Protein AF-A0A7J6GT32-F1 (afdb_monomer_lite)

Organism: Cannabis sativa (NCBI:txid3483)

Radius of gyration: 14.1 Å; chains: 1; bounding box: 39×29×38 Å

Sequence (114 aa):
MLQPQGLSHIQESARIFKPGASSPIFAEAQALYEGLQWCLSSNLTPRFIFSDCINLVSKVNGMWHDYSPLSTLIQQIRTFLSSFPEATLMHVSRQHNGNAHALAKLALRLRDEV

InterPro domains:
  IPR002156 Ribonuclease H domain [PF13456] (20-107)
  IPR012337 Ribonuclease H-like superfamily [SSF53098] (17-110)
  IPR036397 Ribonuclease H superfamily [G3DSA:3.30.420.10] (2-112)
  IPR044730 Ribonuclease H-like domain, plant type [cd06222] (18-105)
  IPR052929 RNase H-like EbsB-related [PTHR47074] (19-113)

pLDDT: mean 83.55, std 18.79, range [36.38, 98.19]

Structure (mmCIF, N/CA/C/O backbone):
data_AF-A0A7J6GT32-F1
#
_entry.id   AF-A0A7J6GT32-F1
#
loop_
_atom_site.group_PDB
_atom_site.id
_atom_site.type_symbol
_atom_site.label_atom_id
_atom_site.label_alt_id
_atom_site.label_comp_id
_atom_site.label_asym_id
_atom_site.label_entity_id
_atom_site.label_seq_id
_atom_site.pdbx_PDB_ins_code
_atom_site.Cartn_x
_atom_site.Cartn_y
_atom_site.Cartn_z
_atom_site.occupancy
_atom_site.B_iso_or_equiv
_atom_site.auth_seq_id
_atom_site.auth_comp_id
_atom_site.auth_asym_id
_atom_site.auth_atom_id
_atom_site.pdbx_PDB_model_num
ATOM 1 N N . MET A 1 1 ? -24.409 -6.327 2.302 1.00 36.38 1 MET A N 1
ATOM 2 C CA . MET A 1 1 ? -24.590 -6.081 0.856 1.00 36.38 1 MET A CA 1
ATOM 3 C C . MET A 1 1 ? -23.477 -5.122 0.443 1.00 36.38 1 MET A C 1
ATOM 5 O O . MET A 1 1 ? -23.496 -3.988 0.898 1.00 36.38 1 MET A O 1
ATOM 9 N N . LEU A 1 2 ? -22.429 -5.601 -0.238 1.00 41.53 2 LEU A N 1
ATOM 10 C CA . LEU A 1 2 ? -21.299 -4.761 -0.674 1.00 41.53 2 LEU A CA 1
ATOM 11 C C . LEU A 1 2 ? -21.810 -3.741 -1.704 1.00 41.53 2 LEU A C 1
ATOM 13 O O . LEU A 1 2 ? -22.506 -4.127 -2.641 1.00 41.53 2 LEU A O 1
ATOM 17 N N . GLN A 1 3 ? -21.523 -2.453 -1.507 1.00 42.88 3 GLN A N 1
ATOM 18 C CA . GLN A 1 3 ? -21.927 -1.403 -2.444 1.00 42.88 3 GLN A CA 1
ATOM 19 C C . GLN A 1 3 ? -21.235 -1.591 -3.813 1.00 42.88 3 GLN A C 1
ATOM 21 O O . GLN A 1 3 ? -20.054 -1.939 -3.856 1.00 42.88 3 GLN A O 1
ATOM 26 N N . PRO A 1 4 ? -21.929 -1.317 -4.935 1.00 48.81 4 PRO A N 1
ATOM 27 C CA . PRO A 1 4 ? -21.438 -1.585 -6.293 1.00 48.81 4 PRO A CA 1
ATOM 28 C C . PRO A 1 4 ? -20.258 -0.702 -6.744 1.00 48.81 4 PRO A C 1
ATOM 30 O O . PRO A 1 4 ? -19.683 -0.947 -7.798 1.00 48.81 4 PRO A O 1
ATOM 33 N N . GLN A 1 5 ? -19.864 0.297 -5.950 1.00 51.88 5 GLN A N 1
ATOM 34 C CA . GLN A 1 5 ? -18.830 1.279 -6.307 1.00 51.88 5 GLN A CA 1
ATOM 35 C C . GLN A 1 5 ? -17.396 0.729 -6.201 1.00 51.88 5 GLN A C 1
ATOM 37 O O . GLN A 1 5 ? -16.488 1.235 -6.857 1.00 51.88 5 GLN A O 1
ATOM 42 N N . GLY A 1 6 ? -17.173 -0.322 -5.403 1.00 50.41 6 GLY A N 1
ATOM 43 C CA . GLY A 1 6 ? -15.836 -0.907 -5.242 1.00 50.41 6 GLY A CA 1
ATOM 44 C C . GLY A 1 6 ? -15.339 -1.628 -6.499 1.00 50.41 6 GLY A C 1
ATOM 45 O O . GLY A 1 6 ? -14.158 -1.566 -6.825 1.00 50.41 6 GLY A O 1
ATOM 46 N N . LEU A 1 7 ? -16.243 -2.273 -7.244 1.00 48.53 7 LEU A N 1
ATOM 47 C CA . LEU A 1 7 ? -15.884 -3.030 -8.447 1.00 48.53 7 LEU A CA 1
ATOM 48 C C . LEU A 1 7 ? -15.539 -2.118 -9.629 1.00 48.53 7 LEU A C 1
ATOM 50 O O . LEU A 1 7 ? -14.605 -2.426 -10.365 1.00 48.53 7 LEU A O 1
ATOM 54 N N . SER A 1 8 ? -16.233 -0.986 -9.786 1.00 50.41 8 SER A N 1
ATOM 55 C CA . SER A 1 8 ? -15.960 -0.043 -10.877 1.00 50.41 8 SER A CA 1
ATOM 56 C C . SER A 1 8 ? -14.577 0.603 -10.746 1.00 50.41 8 SER A C 1
ATOM 58 O O . SER A 1 8 ? -13.852 0.669 -11.731 1.00 50.41 8 SER A O 1
ATOM 60 N N . HIS A 1 9 ? -14.150 0.976 -9.533 1.00 49.72 9 HIS A N 1
ATOM 61 C CA . HIS A 1 9 ? -12.827 1.584 -9.309 1.00 49.72 9 HIS A CA 1
ATOM 62 C C . HIS A 1 9 ? -11.670 0.599 -9.575 1.00 49.72 9 HIS A C 1
ATOM 64 O O . HIS A 1 9 ? -10.646 0.948 -10.166 1.00 49.72 9 HIS A O 1
ATOM 70 N N . ILE A 1 10 ? -11.852 -0.670 -9.192 1.00 50.62 10 ILE A N 1
ATOM 71 C CA . ILE A 1 10 ? -10.881 -1.744 -9.458 1.00 50.62 10 ILE A CA 1
ATOM 72 C C . ILE A 1 10 ? -10.778 -2.027 -10.966 1.00 50.62 10 ILE A C 1
ATOM 74 O O . ILE A 1 10 ? -9.686 -2.247 -11.486 1.00 50.62 10 ILE A O 1
ATOM 78 N N . GLN A 1 11 ? -11.898 -1.998 -11.693 1.00 45.78 11 GLN A N 1
ATOM 79 C CA . GLN A 1 11 ? -11.904 -2.207 -13.145 1.00 45.78 11 GLN A CA 1
ATOM 80 C C . GLN A 1 11 ? -11.277 -1.040 -13.917 1.00 45.78 11 GLN A C 1
ATOM 82 O O . GLN A 1 11 ? -10.632 -1.256 -14.942 1.00 45.78 11 GLN A O 1
ATOM 87 N N . GLU A 1 12 ? -11.457 0.190 -13.444 1.00 50.19 12 GLU A N 1
ATOM 88 C CA . GLU A 1 12 ? -10.967 1.394 -14.116 1.00 50.19 12 GLU A CA 1
ATOM 89 C C . GLU A 1 12 ? -9.458 1.591 -13.911 1.00 50.19 12 GLU A C 1
ATOM 91 O O . GLU A 1 12 ? -8.736 1.876 -14.868 1.00 50.19 12 GLU A O 1
ATOM 96 N N . SER A 1 13 ? -8.946 1.299 -12.710 1.00 52.66 13 SER A N 1
ATOM 97 C CA . SER A 1 13 ? -7.498 1.256 -12.444 1.00 52.66 13 SER A CA 1
ATOM 98 C C . SER A 1 13 ? -6.780 0.169 -13.257 1.00 52.66 13 SER A C 1
ATOM 100 O O . SER A 1 13 ? -5.675 0.401 -13.751 1.00 52.66 13 SER A O 1
ATOM 102 N N . ALA A 1 14 ? -7.426 -0.979 -13.496 1.00 53.16 14 ALA A N 1
ATOM 103 C CA . ALA A 1 14 ? -6.878 -2.060 -14.320 1.00 53.16 14 ALA A CA 1
ATOM 104 C C . ALA A 1 14 ? -6.690 -1.683 -15.806 1.00 53.16 14 ALA A C 1
ATOM 106 O O . ALA A 1 14 ? -5.899 -2.321 -16.501 1.00 53.16 14 ALA A O 1
ATOM 107 N N . ARG A 1 15 ? -7.381 -0.645 -16.303 1.00 47.34 15 ARG A N 1
ATOM 108 C CA . ARG A 1 15 ? -7.294 -0.188 -17.705 1.00 47.34 15 ARG A CA 1
ATOM 109 C C . ARG A 1 15 ? -6.133 0.766 -17.976 1.00 47.34 15 ARG A C 1
ATOM 111 O O . ARG A 1 15 ? -5.778 0.970 -19.137 1.00 47.34 15 ARG A O 1
ATOM 118 N N . ILE A 1 16 ? -5.523 1.351 -16.945 1.00 50.00 16 ILE A N 1
ATOM 119 C CA . ILE A 1 16 ? -4.414 2.289 -17.129 1.00 50.00 16 ILE A CA 1
ATOM 120 C C . ILE A 1 16 ? -3.112 1.497 -17.275 1.00 50.00 16 ILE A C 1
ATOM 122 O O . ILE A 1 16 ? -2.405 1.215 -16.306 1.00 50.00 16 ILE A O 1
ATOM 126 N N . PHE A 1 17 ? -2.753 1.174 -18.517 1.00 48.91 17 PHE A N 1
ATOM 127 C CA . PHE A 1 17 ? -1.398 0.740 -18.836 1.00 48.91 17 PHE A CA 1
ATOM 128 C C . PHE A 1 17 ? -0.439 1.917 -18.616 1.00 48.91 17 PHE A C 1
ATOM 130 O O . PHE A 1 17 ? -0.393 2.846 -19.419 1.00 48.91 17 PHE A O 1
ATOM 137 N N . LYS A 1 18 ? 0.328 1.894 -17.519 1.00 49.75 18 LYS A N 1
ATOM 138 C CA . LYS A 1 18 ? 1.493 2.772 -17.339 1.00 49.75 18 LYS A CA 1
ATOM 139 C C . LYS A 1 18 ? 2.732 2.045 -17.882 1.00 49.75 18 LYS A C 1
ATOM 141 O O . LYS A 1 18 ? 3.212 1.119 -17.221 1.00 49.75 18 LYS A O 1
ATOM 146 N N . PRO A 1 19 ? 3.275 2.425 -19.054 1.00 40.47 19 PRO A N 1
ATOM 147 C CA . PRO A 1 19 ? 4.531 1.862 -19.540 1.00 40.47 19 PRO A CA 1
ATOM 148 C C . PRO A 1 19 ? 5.628 2.168 -18.507 1.00 40.47 19 PRO A C 1
ATOM 150 O O . PRO A 1 19 ? 5.859 3.328 -18.178 1.00 40.47 19 PRO A O 1
ATOM 153 N N . GLY A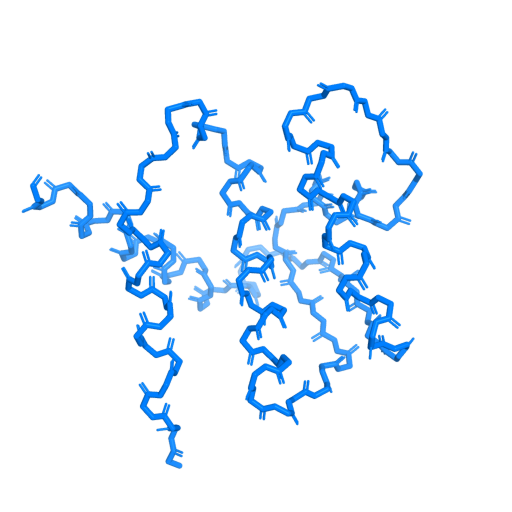 1 20 ? 6.244 1.128 -17.935 1.00 45.44 20 GLY A N 1
ATOM 154 C CA . GLY A 1 20 ? 7.214 1.235 -16.830 1.00 45.44 20 GLY A CA 1
ATOM 155 C C . GLY A 1 20 ? 6.715 0.745 -15.460 1.00 45.44 20 GLY A C 1
ATOM 156 O O . GLY A 1 20 ? 7.521 0.579 -14.547 1.00 45.44 20 GLY A O 1
ATOM 157 N N . ALA A 1 21 ? 5.424 0.428 -15.310 1.00 53.88 21 ALA A N 1
ATOM 158 C CA . ALA A 1 21 ? 4.839 -0.179 -14.105 1.00 53.88 21 ALA A CA 1
ATOM 159 C C . ALA A 1 21 ? 5.019 -1.715 -14.066 1.00 53.88 21 ALA A C 1
ATOM 161 O O . ALA A 1 21 ? 4.061 -2.465 -13.903 1.00 53.88 21 ALA A O 1
ATOM 162 N N . SER A 1 22 ? 6.242 -2.206 -14.282 1.00 66.50 22 SER A N 1
ATOM 163 C CA . SER A 1 22 ? 6.520 -3.633 -14.532 1.00 66.50 22 SER A CA 1
ATOM 164 C C . SER A 1 22 ? 7.117 -4.401 -13.349 1.00 66.50 22 SER A C 1
ATOM 166 O O . SER A 1 22 ? 7.350 -5.603 -13.465 1.00 66.50 22 SER A O 1
ATOM 168 N N . SER A 1 23 ? 7.374 -3.750 -12.211 1.00 86.44 23 SER A N 1
ATOM 169 C CA . SER A 1 23 ? 7.942 -4.440 -11.046 1.00 86.44 23 SER A CA 1
ATOM 170 C C . SER A 1 23 ? 6.854 -4.892 -10.065 1.00 86.44 23 SER A C 1
ATOM 172 O O . SER A 1 23 ? 5.907 -4.136 -9.831 1.00 86.44 23 SER A O 1
ATOM 174 N N . PRO A 1 24 ? 7.000 -6.071 -9.426 1.00 89.88 24 PRO A N 1
ATOM 175 C CA . PRO A 1 24 ? 6.058 -6.538 -8.413 1.00 89.88 24 PRO A CA 1
ATOM 176 C C . PRO A 1 24 ? 5.779 -5.489 -7.332 1.00 89.88 24 PRO A C 1
ATOM 178 O O . PRO A 1 24 ? 4.627 -5.199 -7.050 1.00 89.88 24 PRO A O 1
ATOM 181 N N . ILE A 1 25 ? 6.810 -4.819 -6.800 1.00 93.50 25 ILE A N 1
ATOM 182 C CA . ILE A 1 25 ? 6.630 -3.801 -5.751 1.00 93.50 25 ILE A CA 1
ATOM 183 C C . ILE A 1 25 ? 5.800 -2.593 -6.206 1.00 93.50 25 ILE A C 1
ATOM 185 O O . ILE A 1 25 ? 5.100 -1.999 -5.392 1.00 93.50 25 ILE A O 1
ATOM 189 N N . PHE A 1 26 ? 5.859 -2.229 -7.489 1.00 93.25 26 PHE A N 1
ATOM 190 C CA . PHE A 1 26 ? 5.040 -1.143 -8.020 1.00 93.25 26 PHE A CA 1
ATOM 191 C C . PHE A 1 26 ? 3.566 -1.553 -8.086 1.00 93.25 26 PHE A C 1
ATOM 193 O O . PHE A 1 26 ? 2.704 -0.764 -7.713 1.00 93.25 26 PHE A O 1
ATOM 200 N N . ALA A 1 27 ? 3.279 -2.794 -8.492 1.00 91.56 27 ALA A N 1
ATOM 201 C CA . ALA A 1 27 ? 1.922 -3.336 -8.483 1.00 91.56 27 ALA A CA 1
ATOM 202 C C . ALA A 1 27 ? 1.356 -3.432 -7.055 1.00 91.56 27 ALA A C 1
ATOM 204 O O . ALA A 1 27 ? 0.224 -3.020 -6.821 1.00 91.56 27 ALA A O 1
ATOM 205 N N . GLU A 1 28 ? 2.162 -3.888 -6.092 1.00 95.00 28 GLU A N 1
ATOM 206 C CA . GLU A 1 28 ? 1.785 -3.928 -4.671 1.00 95.00 28 GLU A CA 1
ATOM 207 C C . GLU A 1 28 ? 1.488 -2.520 -4.125 1.00 95.00 28 GLU A C 1
ATOM 209 O O . GLU A 1 28 ? 0.489 -2.304 -3.438 1.00 95.00 28 GLU A O 1
ATOM 214 N N . ALA A 1 29 ? 2.333 -1.537 -4.457 1.00 96.19 29 ALA A N 1
ATOM 215 C CA . ALA A 1 29 ? 2.124 -0.147 -4.060 1.00 96.19 29 ALA A CA 1
ATOM 216 C C . ALA A 1 29 ? 0.846 0.431 -4.685 1.00 96.19 29 ALA A C 1
ATOM 218 O O . ALA A 1 29 ? 0.069 1.084 -3.991 1.00 96.19 29 ALA A O 1
ATOM 219 N N . GLN A 1 30 ? 0.597 0.157 -5.969 1.00 94.56 30 GLN A N 1
ATOM 220 C CA . GLN A 1 30 ? -0.622 0.597 -6.642 1.00 94.56 30 GLN A CA 1
ATOM 221 C C . GLN A 1 30 ? -1.860 -0.037 -5.997 1.00 94.56 30 GLN A C 1
ATOM 223 O O . GLN A 1 30 ? -2.816 0.673 -5.715 1.00 94.56 30 GLN A O 1
ATOM 228 N N . ALA A 1 31 ? -1.831 -1.337 -5.690 1.00 94.88 31 ALA A N 1
ATOM 229 C CA . ALA A 1 31 ? -2.940 -2.017 -5.022 1.00 94.88 31 ALA A CA 1
ATOM 230 C C . ALA A 1 31 ? -3.255 -1.403 -3.646 1.00 94.88 31 ALA A C 1
ATOM 232 O O . ALA A 1 31 ? -4.421 -1.174 -3.323 1.00 94.88 31 ALA A O 1
ATOM 233 N N . LEU A 1 32 ? -2.225 -1.077 -2.855 1.00 97.38 32 LEU A N 1
ATOM 234 C CA . LEU A 1 32 ? -2.397 -0.373 -1.582 1.00 97.38 32 LEU A CA 1
ATOM 235 C C . LEU A 1 32 ? -2.991 1.028 -1.783 1.00 97.38 32 LEU A C 1
ATOM 237 O O . LEU A 1 32 ? -3.923 1.406 -1.076 1.00 97.38 32 LEU A O 1
ATOM 241 N N . TYR A 1 33 ? -2.470 1.787 -2.747 1.00 96.94 33 TYR A N 1
ATOM 242 C CA . TYR A 1 33 ? -2.956 3.126 -3.070 1.00 96.94 33 TYR A CA 1
ATOM 243 C C . TYR A 1 33 ? -4.445 3.120 -3.453 1.00 96.94 33 TYR A C 1
ATOM 245 O O . TYR A 1 33 ? -5.230 3.856 -2.856 1.00 96.94 33 TYR A O 1
ATOM 253 N N . GLU A 1 34 ? -4.853 2.234 -4.364 1.00 95.38 34 GLU A N 1
ATOM 254 C CA . GLU A 1 34 ? -6.257 2.067 -4.766 1.00 95.38 34 GLU A CA 1
ATOM 255 C C . GLU A 1 34 ? -7.144 1.657 -3.581 1.00 95.38 34 GLU A C 1
ATOM 257 O O . GLU A 1 34 ? -8.231 2.202 -3.391 1.00 95.38 34 GLU A O 1
ATOM 262 N N . GLY A 1 35 ? -6.667 0.739 -2.731 1.00 95.50 35 GLY A N 1
ATOM 263 C CA . GLY A 1 35 ? -7.387 0.324 -1.525 1.00 95.50 35 GLY A CA 1
ATOM 264 C C . GLY A 1 35 ? -7.626 1.477 -0.545 1.00 95.50 35 GLY A C 1
ATOM 265 O O . GLY A 1 35 ? -8.717 1.595 0.014 1.00 95.50 35 GLY A O 1
ATOM 266 N N . LEU A 1 36 ? -6.640 2.362 -0.369 1.00 96.31 36 LEU A N 1
ATOM 267 C CA . LEU A 1 36 ? -6.766 3.561 0.466 1.00 96.31 36 LEU A CA 1
ATOM 268 C C . LEU A 1 36 ? -7.730 4.587 -0.137 1.00 96.31 36 LEU A C 1
ATOM 270 O O . LEU A 1 36 ? -8.557 5.142 0.590 1.00 96.31 36 LEU A O 1
ATOM 274 N N . GLN A 1 37 ? -7.663 4.815 -1.452 1.00 94.56 37 GLN A N 1
ATOM 275 C CA . GLN A 1 37 ? -8.618 5.685 -2.143 1.00 94.56 37 GLN A CA 1
ATOM 276 C C . GLN A 1 37 ? -10.049 5.170 -1.999 1.00 94.56 37 GLN A C 1
ATOM 278 O O . GLN A 1 37 ? -10.954 5.950 -1.703 1.00 94.56 37 GLN A O 1
ATOM 283 N N . TRP A 1 38 ? -10.246 3.859 -2.153 1.00 94.25 38 TRP A N 1
ATOM 284 C CA . TRP A 1 38 ? -11.547 3.229 -1.969 1.00 94.25 38 TRP A CA 1
ATOM 285 C C . TRP A 1 38 ? -12.059 3.361 -0.532 1.00 94.25 38 TRP A C 1
ATOM 287 O O . TRP A 1 38 ? -13.241 3.643 -0.326 1.00 94.25 38 TRP A O 1
ATOM 297 N N . CYS A 1 39 ? -11.182 3.215 0.467 1.00 94.94 39 CYS A N 1
ATOM 298 C CA . CYS A 1 39 ? -11.559 3.449 1.860 1.00 94.94 39 CYS A CA 1
ATOM 299 C C . CYS A 1 39 ? -12.067 4.881 2.063 1.00 94.94 39 CYS A C 1
ATOM 301 O O . CYS A 1 39 ? -13.138 5.060 2.637 1.00 94.94 39 CYS A O 1
ATOM 303 N N . LEU A 1 40 ? -11.359 5.888 1.537 1.00 91.00 40 LEU A N 1
ATOM 304 C CA . LEU A 1 40 ? -11.801 7.283 1.634 1.00 91.00 40 LEU A CA 1
ATOM 305 C C . LEU A 1 40 ? -13.136 7.526 0.929 1.00 91.00 40 LEU A C 1
ATOM 307 O O . LEU A 1 40 ? -14.036 8.104 1.531 1.00 91.00 40 LEU A O 1
ATOM 311 N N . SER A 1 41 ? -13.291 7.075 -0.320 1.00 94.06 41 SER A N 1
ATOM 312 C CA . SER A 1 41 ? -14.536 7.291 -1.072 1.00 94.06 41 SER A CA 1
ATOM 313 C C . SER A 1 41 ? -15.734 6.566 -0.455 1.00 94.06 41 SER A C 1
ATOM 315 O O . SER A 1 41 ? -16.869 7.015 -0.604 1.00 94.06 41 SER A O 1
ATOM 317 N N . SER A 1 42 ? -15.478 5.487 0.287 1.00 94.31 42 SER A N 1
ATOM 318 C CA . SER A 1 42 ? -16.495 4.690 0.977 1.00 94.31 42 SER A CA 1
ATOM 319 C C . SER A 1 42 ? -16.695 5.078 2.448 1.00 94.31 42 SER A C 1
ATOM 321 O O . SER A 1 42 ? -17.443 4.396 3.147 1.00 94.31 42 SER A O 1
ATOM 323 N N . ASN A 1 43 ? -16.042 6.139 2.944 1.00 93.88 43 ASN A N 1
ATOM 324 C CA . ASN A 1 43 ? -16.041 6.532 4.363 1.00 93.88 43 ASN A CA 1
ATOM 325 C C . ASN A 1 43 ? -15.643 5.392 5.328 1.00 93.88 43 ASN A C 1
ATOM 327 O O . ASN A 1 43 ? -16.185 5.267 6.428 1.00 93.88 43 ASN A O 1
ATOM 331 N N . LEU A 1 44 ? -14.698 4.544 4.920 1.00 93.75 44 LEU A N 1
ATOM 332 C CA . LEU A 1 44 ? -14.124 3.482 5.744 1.00 93.75 44 LEU A CA 1
ATOM 333 C C . LEU A 1 44 ? -12.830 3.968 6.398 1.00 93.75 44 LEU A C 1
ATOM 335 O O . LEU A 1 44 ? -11.962 4.528 5.735 1.00 93.75 44 LEU A O 1
ATOM 339 N N . THR A 1 45 ? -12.674 3.695 7.692 1.00 94.94 45 THR A N 1
ATOM 340 C CA . THR A 1 45 ? -11.479 4.042 8.472 1.00 94.94 45 THR A CA 1
ATOM 341 C C . THR A 1 45 ? -10.739 2.767 8.893 1.00 94.94 45 THR A C 1
ATOM 343 O O . THR A 1 45 ? -11.022 2.190 9.947 1.00 94.94 45 THR A O 1
ATOM 346 N N . PRO A 1 46 ? -9.810 2.253 8.064 1.00 94.62 46 PRO A N 1
ATOM 347 C CA . PRO A 1 46 ? -9.110 1.017 8.385 1.00 94.62 46 PRO A CA 1
ATOM 348 C C . PRO A 1 46 ? -8.192 1.219 9.593 1.00 94.62 46 PRO A C 1
ATOM 350 O O . PRO A 1 46 ? -7.342 2.101 9.596 1.00 94.62 46 PRO A O 1
ATOM 353 N N . ARG A 1 47 ? -8.320 0.361 10.610 1.00 96.25 47 ARG A N 1
ATOM 354 C CA . ARG A 1 47 ? -7.366 0.307 11.734 1.00 96.25 47 ARG A CA 1
ATOM 355 C C . ARG A 1 47 ? -6.119 -0.507 11.388 1.00 96.25 47 ARG A C 1
ATOM 357 O O . ARG A 1 47 ? -5.010 -0.178 11.793 1.00 96.25 47 ARG A O 1
ATOM 364 N N . PHE A 1 48 ? -6.297 -1.583 10.630 1.00 96.75 48 PHE A N 1
ATOM 365 C CA . PHE A 1 48 ? -5.221 -2.491 10.254 1.00 96.75 48 PHE A CA 1
ATOM 366 C C . PHE A 1 48 ? -5.236 -2.710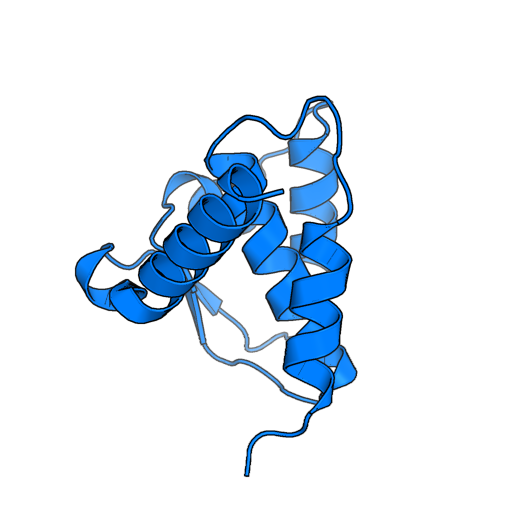 8.749 1.00 96.75 48 PHE A C 1
ATOM 368 O O . PHE A 1 48 ? -6.280 -3.014 8.172 1.00 96.75 48 PHE A O 1
ATOM 375 N N . ILE A 1 49 ? -4.069 -2.561 8.130 1.00 97.62 49 ILE A N 1
ATOM 376 C CA . ILE A 1 49 ? -3.850 -2.793 6.706 1.00 97.62 49 ILE A CA 1
ATOM 377 C C . ILE A 1 49 ? -2.732 -3.822 6.591 1.00 97.62 49 ILE A C 1
ATOM 379 O O . ILE A 1 49 ? -1.685 -3.685 7.223 1.00 97.62 49 ILE A O 1
ATOM 383 N N . PHE A 1 50 ? -2.953 -4.857 5.789 1.00 97.69 50 PHE A N 1
ATOM 384 C CA . PHE A 1 50 ? -2.026 -5.974 5.656 1.00 97.69 50 PHE A CA 1
ATOM 385 C C . PHE A 1 50 ? -1.482 -6.066 4.232 1.00 97.69 50 PHE A C 1
ATOM 387 O O . PHE A 1 50 ? -2.221 -5.902 3.265 1.00 97.69 50 PHE A O 1
ATOM 394 N N . SER A 1 51 ? -0.188 -6.354 4.109 1.00 97.38 51 SER A N 1
ATOM 395 C CA . SER A 1 51 ? 0.471 -6.664 2.838 1.00 97.38 51 SER A CA 1
ATOM 396 C C . SER A 1 51 ? 1.434 -7.833 3.031 1.00 97.38 51 SER A C 1
ATOM 398 O O . SER A 1 51 ? 2.104 -7.918 4.060 1.00 97.38 51 SER A O 1
ATOM 400 N N . ASP A 1 52 ? 1.544 -8.719 2.043 1.00 96.00 52 ASP A N 1
ATOM 401 C CA . ASP A 1 52 ? 2.582 -9.758 1.995 1.00 96.00 52 ASP A CA 1
ATOM 402 C C . ASP A 1 52 ? 3.879 -9.297 1.314 1.00 96.00 52 ASP A C 1
ATOM 404 O O . ASP A 1 52 ? 4.809 -10.081 1.127 1.00 96.00 52 ASP A O 1
ATOM 408 N N . CYS A 1 53 ? 3.986 -8.003 0.998 1.00 96.81 53 CYS A N 1
ATOM 409 C CA . CYS A 1 53 ? 5.182 -7.396 0.431 1.00 96.81 53 CYS A CA 1
ATOM 410 C C . CYS A 1 53 ? 5.981 -6.643 1.504 1.00 96.81 53 CYS A C 1
ATOM 412 O O . CYS A 1 53 ? 5.805 -5.441 1.720 1.00 96.81 53 CYS A O 1
ATOM 414 N N . ILE A 1 54 ? 6.921 -7.330 2.162 1.00 97.06 54 ILE A N 1
ATOM 415 C CA . ILE A 1 54 ? 7.745 -6.721 3.224 1.00 97.06 54 ILE A CA 1
ATOM 416 C C . ILE A 1 54 ? 8.545 -5.501 2.748 1.00 97.06 54 ILE A C 1
ATOM 418 O O . ILE A 1 54 ? 8.727 -4.543 3.502 1.00 97.06 54 ILE A O 1
ATOM 422 N N . ASN A 1 55 ? 8.971 -5.494 1.481 1.00 96.56 55 ASN A N 1
ATOM 423 C CA . ASN A 1 55 ? 9.684 -4.366 0.885 1.00 96.56 55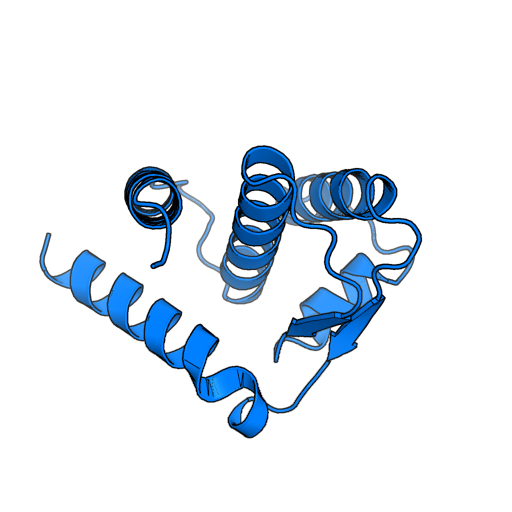 ASN A CA 1
ATOM 424 C C . ASN A 1 55 ? 8.793 -3.123 0.784 1.00 96.56 55 ASN A C 1
ATOM 426 O O . ASN A 1 55 ? 9.265 -2.016 1.033 1.00 96.56 55 ASN A O 1
ATOM 430 N N . LEU A 1 56 ? 7.512 -3.297 0.442 1.00 97.56 56 LEU A N 1
ATOM 431 C CA . LEU A 1 56 ? 6.546 -2.203 0.414 1.00 97.56 56 LEU A CA 1
ATOM 432 C C . LEU A 1 56 ? 6.309 -1.664 1.825 1.00 97.56 56 LEU A C 1
ATOM 434 O O . LEU A 1 56 ? 6.472 -0.467 2.046 1.00 97.56 56 LEU A O 1
ATOM 438 N N . VAL A 1 57 ? 5.994 -2.546 2.779 1.00 98.19 57 VAL A N 1
ATOM 439 C CA . VAL A 1 57 ? 5.732 -2.165 4.178 1.00 98.19 57 VAL A CA 1
ATOM 440 C C . VAL A 1 57 ? 6.914 -1.390 4.764 1.00 98.19 57 VAL A C 1
ATOM 442 O O . VAL A 1 57 ? 6.730 -0.315 5.330 1.00 98.19 57 VAL A O 1
ATOM 445 N N . SER A 1 58 ? 8.138 -1.883 4.555 1.00 97.88 58 SER A N 1
ATOM 446 C CA . SER A 1 58 ? 9.360 -1.229 5.039 1.00 97.88 58 SER A CA 1
ATOM 447 C C . SER A 1 58 ? 9.568 0.150 4.410 1.00 97.88 58 SER A C 1
ATOM 449 O O . SER A 1 58 ? 9.941 1.095 5.102 1.00 97.88 58 SER A O 1
ATOM 451 N N . LYS A 1 59 ? 9.304 0.294 3.104 1.00 97.69 59 LYS A N 1
ATOM 452 C CA . LYS A 1 59 ? 9.410 1.589 2.422 1.00 97.69 59 LYS A CA 1
ATOM 453 C C . LYS A 1 59 ? 8.361 2.575 2.915 1.00 97.69 59 LYS A C 1
ATOM 455 O O . LYS A 1 59 ? 8.721 3.712 3.182 1.00 97.69 59 LYS A O 1
ATOM 460 N N . VAL A 1 60 ? 7.102 2.163 3.060 1.00 97.81 60 VAL A N 1
ATOM 461 C CA . VAL A 1 60 ? 6.014 3.048 3.509 1.00 97.81 60 VAL A CA 1
ATOM 462 C C . VAL A 1 60 ? 6.231 3.501 4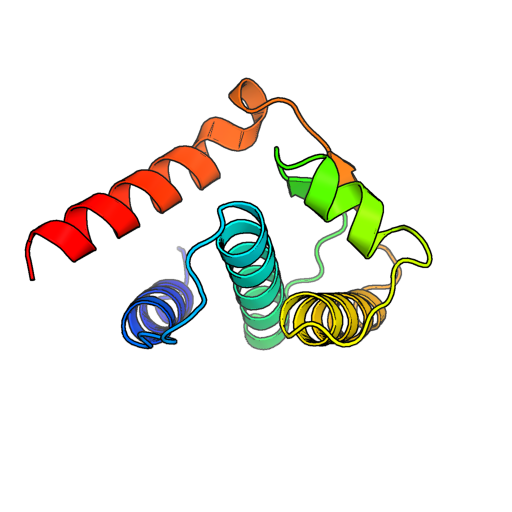.952 1.00 97.81 60 VAL A C 1
ATOM 464 O O . VAL A 1 60 ? 6.180 4.703 5.201 1.00 97.81 60 VAL A O 1
ATOM 467 N N . ASN A 1 61 ? 6.532 2.573 5.866 1.00 97.31 61 ASN A N 1
ATOM 468 C CA . ASN A 1 61 ? 6.691 2.875 7.294 1.00 97.31 61 ASN A CA 1
ATOM 469 C C . ASN A 1 61 ? 8.035 3.546 7.630 1.00 97.31 61 ASN A C 1
ATOM 471 O O . ASN A 1 61 ? 8.159 4.183 8.672 1.00 97.31 61 ASN A O 1
ATOM 475 N N . GLY A 1 62 ? 9.055 3.377 6.786 1.00 95.12 62 GLY A N 1
ATOM 476 C CA . GLY A 1 62 ? 10.366 4.001 6.964 1.00 95.12 62 GLY A CA 1
ATOM 477 C C . GLY A 1 62 ? 10.464 5.408 6.369 1.00 95.12 62 GLY A C 1
ATOM 478 O O . GLY A 1 62 ? 9.482 5.995 5.932 1.00 95.12 62 GLY A O 1
ATOM 479 N N . MET A 1 63 ? 11.695 5.917 6.278 1.00 91.12 63 MET A N 1
ATOM 480 C CA . MET A 1 63 ? 12.030 7.220 5.673 1.00 91.12 63 MET A CA 1
ATOM 481 C C . MET A 1 63 ? 12.535 7.097 4.227 1.00 91.12 63 MET A C 1
ATOM 483 O O . MET A 1 63 ? 13.236 7.972 3.726 1.00 91.12 63 MET A O 1
ATOM 487 N N . TRP A 1 64 ? 12.224 5.990 3.544 1.00 91.50 64 TRP A N 1
ATOM 488 C CA . TRP A 1 64 ? 12.709 5.764 2.184 1.00 91.50 64 TRP A CA 1
ATOM 489 C C . TRP A 1 64 ? 12.173 6.829 1.218 1.00 91.50 64 TRP A C 1
ATOM 491 O O . TRP A 1 64 ? 10.976 7.135 1.240 1.00 91.50 64 TRP A O 1
ATOM 501 N N . HIS A 1 65 ? 13.064 7.362 0.384 1.00 88.31 65 HIS A N 1
ATOM 502 C CA . HIS A 1 65 ? 12.774 8.325 -0.669 1.00 88.31 65 HIS A CA 1
ATOM 503 C C . HIS A 1 65 ? 13.895 8.290 -1.715 1.00 88.31 65 HIS A C 1
ATOM 505 O O . HIS A 1 65 ? 15.073 8.222 -1.365 1.00 88.31 65 HIS A O 1
ATOM 511 N N . ASP A 1 66 ? 13.525 8.339 -2.990 1.00 91.19 66 ASP A N 1
ATOM 512 C CA . ASP A 1 66 ? 14.427 8.553 -4.125 1.00 91.19 66 ASP A CA 1
ATOM 513 C C . ASP A 1 66 ? 13.708 9.318 -5.257 1.00 91.19 66 ASP A C 1
ATOM 515 O O . ASP A 1 66 ? 12.569 9.763 -5.089 1.00 91.19 66 ASP A O 1
ATOM 519 N N . TYR A 1 67 ? 14.360 9.469 -6.415 1.00 90.69 67 TYR A N 1
ATOM 520 C CA . TYR A 1 67 ? 13.802 10.141 -7.599 1.00 90.69 67 TYR A CA 1
ATOM 521 C C . TYR A 1 67 ? 12.997 9.211 -8.528 1.00 90.69 67 TYR A C 1
ATOM 523 O O . TYR A 1 67 ? 12.720 9.566 -9.673 1.00 90.69 67 TYR A O 1
ATOM 531 N N . SER A 1 68 ? 12.639 8.004 -8.079 1.00 90.94 68 SER A N 1
ATOM 532 C CA . SER A 1 68 ? 11.885 7.051 -8.894 1.00 90.94 68 SER A CA 1
ATOM 533 C C . SER A 1 68 ? 10.372 7.315 -8.843 1.00 90.94 68 SER A C 1
ATOM 535 O O . SER A 1 68 ? 9.855 7.804 -7.835 1.00 90.94 68 SER A O 1
ATOM 537 N N . PRO A 1 69 ? 9.612 6.883 -9.868 1.00 90.75 69 PRO A N 1
ATOM 538 C CA . PRO A 1 69 ? 8.148 6.904 -9.821 1.00 90.75 69 PRO A CA 1
ATOM 539 C C . PRO A 1 69 ? 7.560 6.138 -8.626 1.00 90.75 69 PRO A C 1
ATOM 541 O O . PRO A 1 69 ? 6.493 6.486 -8.123 1.00 90.75 69 PRO A O 1
ATOM 544 N N . LEU A 1 70 ? 8.259 5.102 -8.146 1.00 92.81 70 LEU A N 1
ATOM 545 C CA . LEU A 1 70 ? 7.852 4.365 -6.954 1.00 92.81 70 LEU A CA 1
ATOM 546 C C . LEU A 1 70 ? 7.914 5.257 -5.707 1.00 92.81 70 LEU A C 1
ATOM 548 O O . LEU A 1 70 ? 7.007 5.197 -4.889 1.00 92.81 70 LEU A O 1
ATOM 552 N N . SER A 1 71 ? 8.941 6.094 -5.557 1.00 93.88 71 SER A N 1
ATOM 553 C CA . SER A 1 71 ? 9.042 7.043 -4.439 1.00 93.88 71 SER A CA 1
ATOM 554 C C . SER A 1 71 ? 7.908 8.059 -4.435 1.00 93.88 71 SER A C 1
ATOM 556 O O . SER A 1 71 ? 7.306 8.288 -3.384 1.00 93.88 71 SER A O 1
ATOM 558 N N . THR A 1 72 ? 7.515 8.573 -5.604 1.00 94.19 72 THR A N 1
ATOM 559 C CA . THR A 1 72 ? 6.314 9.413 -5.726 1.00 94.19 72 THR A CA 1
ATOM 560 C C . THR A 1 72 ? 5.062 8.680 -5.237 1.00 94.19 72 THR A C 1
ATOM 562 O O . THR A 1 72 ? 4.321 9.220 -4.417 1.00 94.19 72 THR A O 1
ATOM 565 N N . LEU A 1 73 ? 4.851 7.434 -5.673 1.00 95.25 73 LEU A N 1
ATOM 566 C CA . LEU A 1 73 ? 3.694 6.635 -5.261 1.00 95.25 73 LEU A CA 1
ATOM 567 C C . LEU A 1 73 ? 3.704 6.321 -3.754 1.00 95.25 73 LEU A C 1
ATOM 569 O O . LEU A 1 73 ? 2.678 6.439 -3.090 1.00 95.25 73 LEU A O 1
ATOM 573 N N . ILE A 1 74 ? 4.864 5.987 -3.183 1.00 96.94 74 ILE A N 1
ATOM 574 C CA . ILE A 1 74 ? 5.020 5.771 -1.735 1.00 96.94 74 ILE A CA 1
ATOM 575 C C . ILE A 1 74 ? 4.690 7.046 -0.953 1.00 96.94 74 ILE A C 1
ATOM 577 O O . ILE A 1 74 ? 4.019 6.974 0.078 1.00 96.94 74 ILE A O 1
ATOM 581 N N . GLN A 1 75 ? 5.109 8.215 -1.441 1.00 96.75 75 GLN A N 1
ATOM 582 C CA . GLN A 1 75 ? 4.782 9.483 -0.798 1.00 96.75 75 GLN A CA 1
ATOM 583 C C . GLN A 1 75 ? 3.275 9.758 -0.824 1.00 96.75 75 GLN A C 1
ATOM 585 O O . GLN A 1 75 ? 2.721 10.172 0.193 1.00 96.75 75 GLN A O 1
ATOM 590 N N . GLN A 1 76 ? 2.602 9.468 -1.942 1.00 96.00 76 GLN A N 1
ATOM 591 C CA . GLN A 1 76 ? 1.143 9.555 -2.022 1.00 96.00 76 GLN A CA 1
ATOM 592 C C . GLN A 1 76 ? 0.486 8.619 -1.001 1.00 96.00 76 GLN A C 1
ATOM 594 O O . GLN A 1 76 ? -0.338 9.073 -0.214 1.00 96.00 76 GLN A O 1
ATOM 599 N N . ILE A 1 77 ? 0.900 7.351 -0.932 1.00 97.56 77 ILE A N 1
ATOM 600 C CA . ILE A 1 77 ? 0.389 6.377 0.050 1.00 97.56 77 ILE A CA 1
ATOM 601 C C . ILE A 1 77 ? 0.529 6.900 1.484 1.00 97.56 77 ILE A C 1
ATOM 603 O O . ILE A 1 77 ? -0.437 6.847 2.243 1.00 97.56 77 ILE A O 1
ATOM 607 N N . ARG A 1 78 ? 1.692 7.450 1.860 1.00 97.19 78 ARG A N 1
ATOM 608 C CA . ARG A 1 78 ? 1.893 8.051 3.191 1.00 97.19 78 ARG A CA 1
ATOM 609 C C . ARG A 1 78 ? 0.933 9.214 3.446 1.00 97.19 78 ARG A C 1
ATOM 611 O O . ARG A 1 78 ? 0.369 9.308 4.532 1.00 97.19 78 ARG A O 1
ATOM 618 N N . THR A 1 79 ? 0.711 10.073 2.452 1.00 95.31 79 THR A N 1
ATOM 619 C CA . THR A 1 79 ? -0.271 11.161 2.553 1.00 95.31 79 THR A CA 1
ATOM 620 C C . THR A 1 79 ? -1.688 10.621 2.771 1.00 95.31 79 THR A C 1
ATOM 622 O O . THR A 1 79 ? -2.380 11.107 3.662 1.00 95.31 79 THR A O 1
ATOM 625 N N . PHE A 1 80 ? -2.112 9.579 2.051 1.00 94.31 80 PHE A N 1
ATOM 626 C CA . PHE A 1 80 ? -3.420 8.948 2.282 1.00 94.31 80 PHE A CA 1
ATOM 627 C C . PHE A 1 80 ? -3.516 8.313 3.676 1.00 94.31 80 PHE A C 1
ATOM 629 O O . PHE A 1 80 ? -4.504 8.523 4.374 1.00 94.31 80 PHE A O 1
ATOM 636 N N . LEU A 1 81 ? -2.473 7.611 4.129 1.00 95.88 81 LEU A N 1
ATOM 637 C CA . LEU A 1 81 ? -2.416 7.051 5.483 1.00 95.88 81 LEU A CA 1
ATOM 638 C C . LEU A 1 81 ? -2.508 8.125 6.572 1.00 95.88 81 LEU A C 1
ATOM 640 O O . LEU A 1 81 ? -3.112 7.871 7.606 1.00 95.88 81 LEU A O 1
ATOM 644 N N . SER A 1 82 ? -2.003 9.341 6.338 1.00 94.50 82 SER A N 1
ATOM 645 C CA . SER A 1 82 ? -2.145 10.446 7.301 1.00 94.50 82 SER A CA 1
ATOM 646 C C . SER A 1 82 ? -3.602 10.872 7.546 1.00 94.50 82 SER A C 1
ATOM 648 O O . SER A 1 82 ? -3.903 11.442 8.591 1.00 94.50 82 SER A O 1
ATOM 650 N N . SER A 1 83 ? -4.522 10.538 6.631 1.00 93.12 83 SER A N 1
ATOM 651 C CA . SER A 1 83 ? -5.971 10.722 6.829 1.00 93.12 83 SER A CA 1
ATOM 652 C C . SER A 1 83 ? -6.588 9.664 7.757 1.00 93.12 83 SER A C 1
ATOM 654 O O . SER A 1 83 ? -7.739 9.795 8.169 1.00 93.12 83 SER A O 1
ATOM 656 N N . PHE A 1 84 ? -5.828 8.624 8.106 1.00 94.19 84 PHE A N 1
ATOM 657 C CA . PHE A 1 84 ? -6.228 7.521 8.971 1.00 94.19 84 PHE A CA 1
ATOM 658 C C . PHE A 1 84 ? -5.216 7.370 10.123 1.00 94.19 84 PHE A C 1
ATOM 660 O O . PHE A 1 84 ? -4.407 6.446 10.112 1.00 94.19 84 PHE A O 1
ATOM 667 N N . PRO A 1 85 ? -5.233 8.257 11.134 1.00 92.06 85 PRO A N 1
ATOM 668 C CA . PRO A 1 85 ? -4.190 8.301 12.168 1.00 92.06 85 PRO A CA 1
ATOM 669 C C . PRO A 1 85 ? -4.068 7.011 12.997 1.00 92.06 85 PRO A C 1
ATOM 671 O O . PRO A 1 85 ? -2.992 6.701 13.492 1.00 92.06 85 PRO A O 1
ATOM 674 N N . GLU A 1 86 ? -5.148 6.233 13.102 1.00 94.69 86 GLU A N 1
ATOM 675 C CA . GLU A 1 86 ? -5.172 4.943 13.807 1.00 94.69 86 GLU A CA 1
ATOM 676 C C . GLU A 1 86 ? -4.795 3.748 12.910 1.00 94.69 86 GLU A C 1
ATOM 678 O O . GLU A 1 86 ? -4.763 2.606 13.378 1.00 94.69 86 GLU A O 1
ATOM 683 N N . ALA A 1 87 ? -4.558 3.974 11.613 1.00 96.62 87 ALA A N 1
ATOM 684 C CA . ALA A 1 87 ? -4.221 2.917 10.670 1.00 96.62 87 ALA A CA 1
ATOM 685 C C . ALA A 1 87 ? -2.772 2.465 10.846 1.00 96.62 87 ALA A C 1
ATOM 687 O O . ALA A 1 87 ? -1.839 3.264 10.821 1.00 96.62 87 ALA A O 1
ATOM 688 N N . THR A 1 88 ? -2.568 1.152 10.932 1.00 96.75 88 THR A N 1
ATOM 689 C CA . THR A 1 88 ? -1.230 0.549 10.911 1.00 96.75 88 THR A CA 1
ATOM 690 C C . THR A 1 88 ? -1.077 -0.363 9.702 1.00 96.75 88 THR A C 1
ATOM 692 O O . THR A 1 88 ? -1.846 -1.313 9.534 1.00 96.75 88 THR A O 1
ATOM 695 N N . LEU A 1 89 ? -0.056 -0.102 8.879 1.00 98.12 89 LEU A N 1
ATOM 696 C CA . LEU A 1 89 ? 0.358 -0.992 7.796 1.00 98.12 89 LEU A CA 1
ATOM 697 C C . LEU A 1 89 ? 1.338 -2.043 8.329 1.00 98.12 89 LEU A C 1
ATOM 699 O O . LEU A 1 89 ? 2.423 -1.707 8.809 1.00 98.12 89 LEU A O 1
ATOM 703 N N . MET A 1 90 ? 0.971 -3.317 8.209 1.00 98.00 90 MET A N 1
ATOM 704 C CA . MET A 1 90 ? 1.741 -4.449 8.719 1.00 98.00 90 MET A CA 1
ATOM 705 C C . MET A 1 90 ? 2.032 -5.474 7.632 1.00 98.00 90 MET A C 1
ATOM 707 O O . MET A 1 90 ? 1.214 -5.740 6.748 1.00 98.00 90 MET A O 1
ATOM 711 N N . HIS A 1 91 ? 3.200 -6.098 7.747 1.00 98.00 91 HIS A N 1
ATOM 712 C CA . HIS A 1 91 ? 3.540 -7.248 6.930 1.00 98.00 91 HIS A CA 1
ATOM 713 C C . HIS A 1 91 ? 2.904 -8.523 7.498 1.00 98.00 91 HIS A C 1
ATOM 715 O O . HIS A 1 91 ? 3.002 -8.786 8.697 1.00 98.00 91 HIS A O 1
ATOM 721 N N . VAL A 1 92 ? 2.320 -9.343 6.627 1.00 96.81 92 VAL A N 1
ATOM 722 C CA . VAL A 1 92 ? 1.850 -10.704 6.934 1.00 96.81 92 VAL A CA 1
ATOM 723 C C . VAL A 1 92 ? 2.411 -11.683 5.913 1.00 96.81 92 VAL A C 1
ATOM 725 O O . VAL A 1 92 ? 2.735 -11.299 4.798 1.00 96.81 92 VAL A O 1
ATOM 728 N N . SER A 1 93 ? 2.523 -12.971 6.239 1.00 94.56 93 SER A N 1
ATOM 729 C CA . SER A 1 93 ? 2.914 -13.940 5.209 1.00 94.56 93 SER A CA 1
ATOM 730 C C . SER A 1 93 ? 1.815 -14.080 4.146 1.00 94.56 93 SER A C 1
ATOM 732 O O . SER A 1 93 ? 0.628 -13.941 4.444 1.00 94.56 93 SER A O 1
ATOM 734 N N . ARG A 1 94 ? 2.191 -14.439 2.913 1.00 88.69 94 ARG A N 1
ATOM 735 C CA . ARG A 1 94 ? 1.250 -14.636 1.793 1.00 88.69 94 ARG A CA 1
ATOM 736 C C . ARG A 1 94 ? 0.081 -15.571 2.116 1.00 88.69 94 ARG A C 1
ATOM 738 O O . ARG A 1 94 ? -1.023 -15.365 1.625 1.00 88.69 94 ARG A O 1
ATOM 745 N N . GLN A 1 95 ? 0.305 -16.580 2.957 1.00 91.44 95 GLN A N 1
ATOM 746 C CA . GLN A 1 95 ? -0.743 -17.510 3.396 1.00 91.44 95 GLN A CA 1
ATOM 747 C C . GLN A 1 95 ? -1.885 -16.799 4.144 1.00 91.44 95 GLN A C 1
ATOM 749 O O . GLN A 1 95 ? -3.029 -17.233 4.061 1.00 91.44 95 GLN A O 1
ATOM 754 N N . HIS A 1 96 ? -1.590 -15.678 4.804 1.00 91.00 96 HIS A N 1
ATOM 755 C CA . HIS A 1 96 ? -2.557 -14.838 5.513 1.00 91.00 96 HIS A CA 1
ATOM 756 C C . HIS A 1 96 ? -3.081 -13.669 4.663 1.00 91.00 96 HIS A C 1
ATOM 758 O O . HIS A 1 96 ? -3.975 -12.955 5.103 1.00 91.00 96 HIS A O 1
ATOM 764 N N . ASN A 1 97 ? -2.572 -13.494 3.436 1.00 92.69 97 ASN A N 1
ATOM 765 C CA . ASN A 1 97 ? -3.040 -12.499 2.464 1.00 92.69 97 ASN A CA 1
ATOM 766 C C . ASN A 1 97 ? -3.693 -13.153 1.227 1.00 92.69 97 ASN A C 1
ATOM 768 O O . ASN A 1 97 ? -3.659 -12.620 0.117 1.00 92.69 97 ASN A O 1
ATOM 772 N N . GLY A 1 98 ? -4.269 -14.349 1.404 1.00 91.75 98 GLY A N 1
ATOM 773 C CA . GLY A 1 98 ? -4.732 -15.197 0.302 1.00 91.75 98 GLY A CA 1
ATOM 774 C C . GLY A 1 98 ? -5.778 -14.540 -0.603 1.00 91.75 98 GLY A C 1
ATOM 775 O O . GLY A 1 98 ? -5.708 -14.696 -1.820 1.00 91.75 98 GLY A O 1
ATOM 776 N N . ASN A 1 99 ? -6.702 -13.760 -0.033 1.00 9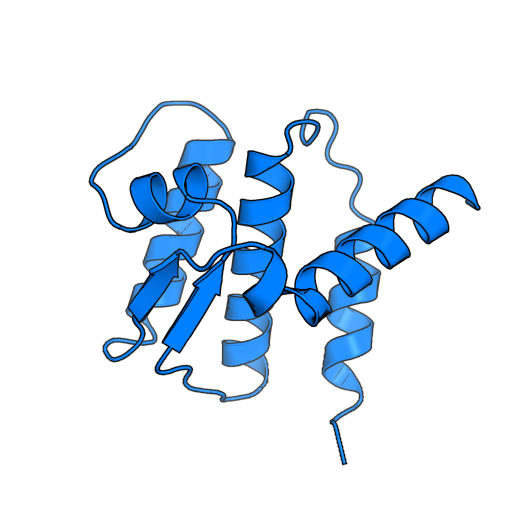1.75 99 ASN A N 1
ATOM 777 C CA . ASN A 1 99 ? -7.752 -13.081 -0.799 1.00 91.75 99 ASN A CA 1
ATOM 778 C C . ASN A 1 99 ? -7.176 -12.013 -1.738 1.00 91.75 99 ASN A C 1
ATOM 780 O O . ASN A 1 99 ? -7.508 -12.003 -2.921 1.00 91.75 99 ASN A O 1
ATOM 784 N N . ALA A 1 100 ? -6.281 -11.152 -1.240 1.00 90.62 100 ALA A N 1
ATOM 785 C CA . ALA A 1 100 ? -5.637 -10.129 -2.063 1.00 90.62 100 ALA A CA 1
ATOM 786 C C . ALA A 1 100 ? -4.774 -10.768 -3.160 1.00 90.62 100 ALA A C 1
ATOM 788 O O . ALA A 1 100 ? -4.862 -10.385 -4.325 1.00 90.62 100 ALA A O 1
ATOM 789 N N . HIS A 1 101 ? -4.022 -11.820 -2.816 1.00 87.56 101 HIS A N 1
ATOM 790 C CA . HIS A 1 101 ? -3.225 -12.584 -3.780 1.00 87.56 101 HIS A CA 1
ATOM 791 C C . HIS A 1 101 ? -4.085 -13.238 -4.874 1.00 87.56 101 HIS A C 1
ATOM 793 O O . HIS A 1 101 ? -3.712 -13.236 -6.049 1.00 87.56 101 HIS A O 1
ATOM 799 N N . ALA A 1 102 ? -5.249 -13.788 -4.515 1.00 89.69 102 ALA A N 1
ATOM 800 C CA . ALA A 1 102 ? -6.185 -14.372 -5.473 1.00 89.69 102 ALA A CA 1
ATOM 801 C C . ALA A 1 102 ? -6.775 -13.315 -6.419 1.00 89.69 102 ALA A C 1
ATOM 803 O O . ALA A 1 102 ? -6.821 -13.547 -7.628 1.00 89.69 102 ALA A O 1
ATOM 804 N N . LEU A 1 103 ? -7.163 -12.148 -5.893 1.00 88.62 103 LEU A N 1
ATOM 805 C CA . LEU A 1 103 ? -7.658 -11.026 -6.697 1.00 88.62 103 LEU A CA 1
ATOM 806 C C . LEU A 1 103 ? -6.586 -10.494 -7.654 1.00 88.62 103 LEU A C 1
ATOM 808 O O . LEU A 1 103 ? -6.871 -10.297 -8.834 1.00 88.62 103 LEU A O 1
ATOM 812 N N . ALA A 1 104 ? -5.342 -10.346 -7.192 1.00 88.06 104 ALA A N 1
ATOM 813 C CA . ALA A 1 104 ? -4.225 -9.940 -8.042 1.00 88.06 104 ALA A CA 1
ATOM 814 C C . ALA A 1 104 ? -3.986 -10.945 -9.182 1.00 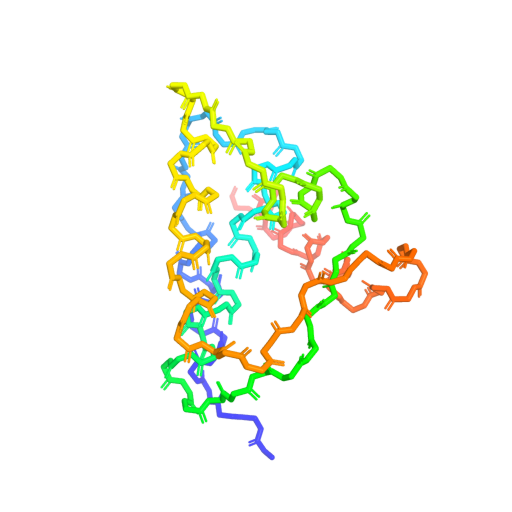88.06 104 ALA A C 1
ATOM 816 O O . ALA A 1 104 ? -3.843 -10.560 -10.342 1.00 88.06 104 ALA A O 1
ATOM 817 N N . LYS A 1 105 ? -4.015 -12.251 -8.882 1.00 86.50 105 LYS A N 1
ATOM 818 C CA . LYS A 1 105 ? -3.916 -13.303 -9.907 1.00 86.50 105 LYS A CA 1
ATOM 819 C C . LYS A 1 105 ? -5.064 -13.267 -10.910 1.00 86.50 105 LYS A C 1
ATOM 821 O O . LYS A 1 105 ? -4.828 -13.505 -12.091 1.00 86.50 105 LYS A O 1
ATOM 826 N N . LEU A 1 106 ? -6.287 -13.005 -10.454 1.00 86.06 106 LEU A N 1
ATOM 827 C CA . LEU A 1 106 ? -7.442 -12.879 -11.338 1.00 86.06 106 LEU A CA 1
ATOM 828 C C . LEU A 1 106 ? -7.276 -11.684 -12.285 1.00 86.06 106 LEU A C 1
ATOM 830 O O . LEU A 1 106 ? -7.475 -11.841 -13.484 1.00 86.06 106 LEU A O 1
ATOM 834 N N . ALA A 1 107 ? -6.843 -10.532 -11.770 1.00 82.00 107 ALA A N 1
ATOM 835 C CA . ALA A 1 107 ? -6.585 -9.344 -12.582 1.00 82.00 107 ALA A CA 1
ATOM 836 C C . ALA A 1 107 ? -5.506 -9.585 -13.653 1.00 82.00 107 ALA A C 1
ATOM 838 O O . ALA A 1 107 ? -5.652 -9.125 -14.782 1.00 82.00 107 ALA A O 1
ATOM 839 N N . LEU A 1 108 ? -4.456 -10.350 -13.330 1.00 81.62 108 LEU A N 1
ATOM 840 C CA . LEU A 1 108 ? -3.435 -10.742 -14.309 1.00 81.62 108 LEU A CA 1
ATOM 841 C C . LEU A 1 108 ? -4.000 -11.647 -15.410 1.00 81.62 108 LEU A C 1
ATOM 843 O O . LEU A 1 108 ? -3.725 -11.406 -16.576 1.00 81.62 108 LEU A O 1
ATOM 847 N N . ARG A 1 109 ? -4.826 -12.641 -15.063 1.00 78.31 109 ARG A N 1
ATOM 848 C CA . ARG A 1 109 ? -5.463 -13.515 -16.065 1.00 78.31 109 ARG A CA 1
ATOM 849 C C . ARG A 1 109 ? -6.375 -12.738 -17.008 1.00 78.31 109 ARG A C 1
ATOM 851 O O . ARG A 1 109 ? -6.290 -12.920 -18.211 1.00 78.31 109 ARG A O 1
ATOM 858 N N . LEU A 1 110 ? -7.191 -11.836 -16.461 1.00 69.81 110 LEU A N 1
ATOM 859 C CA . LEU A 1 110 ? -8.069 -10.979 -17.260 1.00 69.81 110 LEU A CA 1
ATOM 860 C C . LEU A 1 110 ? -7.287 -10.057 -18.202 1.00 69.81 110 LEU A C 1
ATOM 862 O O . LEU A 1 110 ? -7.807 -9.686 -19.243 1.00 69.81 110 LEU A O 1
ATOM 866 N N . ARG A 1 111 ? -6.052 -9.680 -17.853 1.00 64.69 111 ARG A N 1
ATOM 867 C CA . ARG A 1 111 ? -5.178 -8.901 -18.736 1.00 64.69 111 ARG A CA 1
ATOM 868 C C . ARG A 1 111 ? -4.686 -9.717 -19.933 1.00 64.69 111 ARG A C 1
ATOM 870 O O . ARG A 1 111 ? -4.543 -9.146 -21.004 1.00 64.69 111 ARG A O 1
ATOM 877 N N . ASP A 1 112 ? -4.414 -11.005 -19.742 1.00 65.00 112 ASP A N 1
ATOM 878 C CA . ASP A 1 112 ? -3.907 -11.889 -20.800 1.00 65.00 112 ASP A CA 1
ATOM 879 C C . ASP A 1 112 ? -5.012 -12.319 -21.793 1.00 65.00 112 ASP A C 1
ATOM 881 O O . ASP A 1 112 ? -4.709 -12.840 -22.864 1.00 65.00 112 ASP A O 1
ATOM 885 N N . GLU A 1 113 ? -6.287 -12.099 -21.448 1.00 57.97 113 GLU A N 1
ATOM 886 C CA . GLU A 1 113 ? -7.467 -12.410 -22.273 1.00 57.97 113 GLU A CA 1
ATOM 887 C C . GLU A 1 113 ? -7.962 -11.224 -23.136 1.00 57.97 113 GLU A C 1
ATOM 889 O O . GLU A 1 113 ? -8.943 -11.379 -23.867 1.00 57.97 113 GLU A O 1
ATOM 894 N N . VAL A 1 114 ? -7.309 -10.053 -23.054 1.00 46.75 114 VAL A N 1
ATOM 895 C CA . VAL A 1 114 ? -7.666 -8.808 -23.776 1.00 46.75 114 VAL A CA 1
ATOM 896 C C . VAL A 1 114 ? -6.735 -8.543 -24.954 1.00 46.75 114 VAL A C 1
ATOM 898 O O . VAL A 1 114 ? -5.503 -8.671 -24.783 1.00 46.75 114 VAL A O 1
#

Foldseek 3Di:
DDDPVLVVLVVVLLPDDDVVCPDPLSVQLVVLLSVLVVCVVVVHQALEAEDQDPVLLCCLVDPDADPDPSRVSSVSSNVSCVVRVNYDYDYDHCVVVVVVVVVVVVSVVVVVVD

Secondary structure (DSSP, 8-state):
---THHHHHHHHHTT---TT--SHHHHHHHHHHHHHHHHHHTT---SEEEES-HHHHHHHHTT---SSHHHHHHHHHHHHHHT-TT-EEEE--GGGSHHHHHHHHHHHHHHHT-